Protein AF-A0A519SQ27-F1 (afdb_monomer_lite)

Secondary structure (DSSP, 8-state):
---------TTSTTS-TTEEEESS-TTHHHHHHTTSS--SEEEE-TTSS---EEEETTEEEE-TT-BHHHHHH-HHHHHH-HHHHHHHHTSS-HHHHHH-BHHHHHTPPP--HHHH-TTS--TTTSTTS--GGGTS--TTS-SSS--S--

Sequence (150 aa):
MRLLHAGSNHVGRGLREDAAFISGGTSLIDLMKSNIEQHSLLVDLNKLSLLGIEDAATGLRIGALERMSDVGEHPQVVQNYPVVSQSLLASASPQLRNMASMGGNLLQRTRCGYFRDTAFPCNKRVPGSGCPAQAGDNRTLAILGGSTSC

Radius of gyration: 18.81 Å; chains: 1; bounding box: 43×58×44 Å

pLDDT: mean 91.39, std 17.35, range [28.86, 98.81]

Foldseek 3Di:
DDDDDDDDDPPPPDDDPQEDEDFLCLAVVLCVVLVLRGHPYYDYPLPPPQADFDDDPVGTDGGQNAFLVCLLPPPCCCVPVVVSNVVSVPDDDPVSRRRDGNNNVVVHDDPPPQSSHPVHFACVRPNPSADCCVVDPVVPHDPPPDDRRD

Structure (mmCIF, N/CA/C/O backbone):
data_AF-A0A519SQ27-F1
#
_entry.id   AF-A0A519SQ27-F1
#
loop_
_atom_site.group_PDB
_atom_site.id
_atom_site.type_symbol
_atom_site.label_atom_id
_atom_site.label_alt_id
_atom_site.label_comp_id
_atom_site.label_asym_id
_atom_site.label_entity_id
_atom_site.label_seq_id
_atom_site.pdbx_PDB_ins_code
_atom_site.Cartn_x
_atom_site.Cartn_y
_atom_site.Cartn_z
_atom_site.occupancy
_atom_site.B_iso_or_equiv
_atom_site.auth_seq_id
_atom_site.auth_comp_id
_atom_site.auth_asym_id
_atom_site.auth_atom_id
_atom_site.pdbx_PDB_model_num
ATOM 1 N N . MET A 1 1 ? 0.830 -43.867 -8.281 1.00 41.38 1 MET A N 1
ATOM 2 C CA . MET A 1 1 ? 1.580 -43.805 -7.006 1.00 41.38 1 MET A CA 1
ATOM 3 C C . MET A 1 1 ? 2.644 -42.716 -7.102 1.00 41.38 1 MET A C 1
ATOM 5 O O . MET A 1 1 ? 3.646 -42.932 -7.764 1.00 41.38 1 MET A O 1
ATOM 9 N N . ARG A 1 2 ? 2.354 -41.536 -6.534 1.00 28.86 2 ARG A N 1
ATOM 10 C CA . ARG A 1 2 ? 3.240 -40.411 -6.133 1.00 28.86 2 ARG A CA 1
ATOM 11 C C . ARG A 1 2 ? 2.313 -39.208 -5.906 1.00 28.86 2 ARG A C 1
ATOM 13 O O . ARG A 1 2 ? 1.831 -38.612 -6.855 1.00 28.86 2 ARG A O 1
ATOM 20 N N . LEU A 1 3 ? 1.695 -39.183 -4.729 1.00 32.31 3 LEU A N 1
ATOM 21 C CA . LEU A 1 3 ? 2.077 -38.363 -3.570 1.00 32.31 3 LEU A CA 1
ATOM 22 C C . LEU A 1 3 ? 1.537 -36.935 -3.693 1.00 32.31 3 LEU A C 1
ATOM 24 O O . LEU A 1 3 ? 2.183 -36.027 -4.199 1.00 32.31 3 LEU A O 1
ATOM 28 N N . LEU A 1 4 ? 0.321 -36.799 -3.166 1.00 35.66 4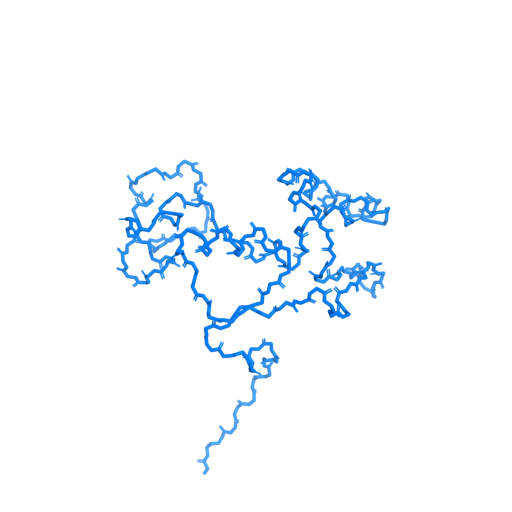 LEU A N 1
ATOM 29 C CA . LEU A 1 4 ? -0.227 -35.575 -2.607 1.00 35.66 4 LEU A CA 1
ATOM 30 C C . LEU A 1 4 ? 0.802 -34.980 -1.630 1.00 35.66 4 LEU A C 1
ATOM 32 O O . LEU A 1 4 ? 1.235 -35.663 -0.702 1.00 35.66 4 LEU A O 1
ATOM 36 N N . HIS A 1 5 ? 1.183 -33.722 -1.825 1.00 33.53 5 HIS A N 1
ATOM 37 C CA . HIS A 1 5 ? 1.672 -32.866 -0.748 1.00 33.53 5 HIS A CA 1
ATOM 38 C C . HIS A 1 5 ? 0.718 -31.684 -0.644 1.00 33.53 5 HIS A C 1
ATOM 40 O O . HIS A 1 5 ? 0.694 -30.789 -1.487 1.00 33.53 5 HIS A O 1
ATOM 46 N N . ALA A 1 6 ? -0.117 -31.752 0.387 1.00 39.94 6 ALA A N 1
ATOM 47 C CA . ALA A 1 6 ? -0.896 -30.642 0.884 1.00 39.94 6 ALA A CA 1
ATOM 48 C C . ALA A 1 6 ? 0.055 -29.648 1.565 1.00 39.94 6 ALA A C 1
ATOM 50 O O . ALA A 1 6 ? 0.718 -29.982 2.543 1.00 39.94 6 ALA A O 1
ATOM 51 N N . GLY A 1 7 ? 0.103 -28.429 1.037 1.00 31.69 7 GLY A N 1
ATOM 52 C CA . GLY A 1 7 ? 0.558 -27.239 1.744 1.00 31.69 7 GLY A CA 1
ATOM 53 C C . GLY A 1 7 ? -0.559 -26.211 1.633 1.00 31.69 7 GLY A C 1
ATOM 54 O O . GLY A 1 7 ? -0.750 -25.611 0.577 1.00 31.69 7 GLY A O 1
ATOM 55 N N . SER A 1 8 ? -1.372 -26.091 2.679 1.00 43.34 8 SER A N 1
ATOM 56 C CA . SER A 1 8 ? -2.549 -25.224 2.721 1.00 43.34 8 SER A CA 1
ATOM 57 C C . SER A 1 8 ? -2.157 -23.744 2.691 1.00 43.34 8 SER A C 1
ATOM 59 O O . SER A 1 8 ? -1.836 -23.168 3.723 1.00 43.34 8 SER A O 1
ATOM 61 N N . ASN A 1 9 ? -2.234 -23.117 1.514 1.00 35.59 9 ASN A N 1
ATOM 62 C CA . ASN A 1 9 ? -2.239 -21.661 1.343 1.00 35.59 9 ASN A CA 1
ATOM 63 C C . ASN A 1 9 ? -3.584 -21.242 0.727 1.00 35.59 9 ASN A C 1
ATOM 65 O O . ASN A 1 9 ? -3.791 -21.336 -0.482 1.00 35.59 9 ASN A O 1
ATOM 69 N N . HIS A 1 10 ? -4.520 -20.804 1.571 1.00 39.88 10 HIS A N 1
ATOM 70 C CA . HIS A 1 10 ? -5.914 -20.535 1.191 1.00 39.88 10 HIS A CA 1
ATOM 71 C C . HIS A 1 10 ? -6.178 -19.134 0.598 1.00 39.88 10 HIS A C 1
ATOM 73 O O . HIS A 1 10 ? -7.322 -18.830 0.286 1.00 39.88 10 HIS A O 1
ATOM 79 N N . VAL A 1 11 ? -5.162 -18.280 0.403 1.00 46.94 11 VAL A N 1
ATOM 80 C CA . VAL A 1 11 ? -5.373 -16.851 0.057 1.00 46.94 11 VAL A CA 1
ATOM 81 C C . VAL A 1 11 ? -5.223 -16.529 -1.448 1.00 46.94 11 VAL A C 1
ATOM 83 O O . VAL A 1 11 ? -5.492 -15.408 -1.858 1.00 46.94 11 VAL A O 1
ATOM 86 N N . GLY A 1 12 ? -4.856 -17.488 -2.310 1.00 43.34 12 GLY A N 1
ATOM 87 C CA . GLY A 1 12 ? -4.551 -17.201 -3.732 1.00 43.34 12 GLY A CA 1
ATOM 88 C C . GLY A 1 12 ? -5.270 -18.039 -4.796 1.00 43.34 12 GLY A C 1
ATOM 89 O O . GLY A 1 12 ? -5.138 -17.756 -5.982 1.00 43.34 12 GLY A O 1
ATOM 90 N N . ARG A 1 13 ? -6.029 -19.077 -4.426 1.00 41.28 13 ARG A N 1
ATOM 91 C CA . ARG A 1 13 ? -6.735 -19.929 -5.401 1.00 41.28 13 ARG A CA 1
ATOM 92 C C . ARG A 1 13 ? -8.109 -19.339 -5.721 1.00 41.28 13 ARG A C 1
ATOM 94 O O . ARG A 1 13 ? -9.083 -19.677 -5.060 1.00 41.28 13 ARG A O 1
ATOM 101 N N . GLY A 1 14 ? -8.191 -18.472 -6.726 1.00 53.00 14 GLY A N 1
ATOM 102 C CA . GLY A 1 14 ? -9.489 -18.041 -7.266 1.00 53.00 14 GLY A CA 1
ATOM 103 C C . GLY A 1 14 ? -9.494 -16.713 -8.014 1.00 53.00 14 GLY A C 1
ATOM 104 O O . GLY A 1 14 ? -10.447 -16.437 -8.736 1.00 53.00 14 GLY A O 1
ATOM 105 N N . LEU A 1 15 ? -8.445 -15.901 -7.882 1.00 62.06 15 LEU A N 1
ATOM 106 C CA . LEU A 1 15 ? -8.300 -14.709 -8.708 1.00 62.06 15 LEU A CA 1
ATOM 107 C C . LEU A 1 15 ? -7.746 -15.101 -10.075 1.00 62.06 15 LEU A C 1
ATOM 109 O O . LEU A 1 15 ? -6.756 -15.824 -10.176 1.00 62.06 15 LEU A O 1
ATOM 113 N N . ARG A 1 16 ? -8.408 -14.612 -11.121 1.00 76.88 16 ARG A N 1
ATOM 114 C CA . ARG A 1 16 ? -7.873 -14.590 -12.484 1.00 76.88 16 ARG A CA 1
ATOM 115 C C . ARG A 1 16 ? -6.519 -13.860 -12.467 1.00 76.88 16 ARG A C 1
ATOM 117 O O . ARG A 1 16 ? -6.362 -12.916 -11.698 1.00 76.88 16 ARG A O 1
ATOM 124 N N . GLU A 1 17 ? -5.563 -14.287 -13.292 1.00 77.19 17 GLU A N 1
ATOM 125 C CA . GLU A 1 17 ? -4.165 -13.806 -13.240 1.00 77.19 17 GLU A CA 1
ATOM 126 C C . GLU A 1 17 ? -3.999 -12.280 -13.406 1.00 77.19 17 GLU A C 1
ATOM 128 O O . GLU A 1 17 ? -3.005 -11.723 -12.956 1.00 77.19 17 GLU A O 1
ATOM 133 N N . ASP A 1 18 ? -4.974 -11.597 -14.004 1.00 88.56 18 ASP A N 1
ATOM 134 C CA . ASP A 1 18 ? -4.986 -10.154 -14.289 1.00 88.56 18 ASP A CA 1
ATOM 135 C C . ASP A 1 18 ? -6.012 -9.368 -13.440 1.00 88.56 18 ASP A C 1
ATOM 137 O O . ASP A 1 18 ? -6.444 -8.270 -13.820 1.00 88.56 18 ASP A O 1
ATOM 141 N N . ALA A 1 19 ? -6.486 -9.968 -12.344 1.00 95.00 19 ALA A N 1
ATOM 142 C CA . ALA A 1 19 ? -7.394 -9.337 -11.399 1.00 95.00 19 ALA A CA 1
ATOM 143 C C . ALA A 1 19 ? -6.635 -8.808 -10.178 1.00 95.00 19 ALA A C 1
ATOM 145 O O . ALA A 1 19 ? -5.763 -9.481 -9.627 1.00 95.00 19 ALA A O 1
ATOM 146 N N . ALA A 1 20 ? -7.045 -7.639 -9.690 1.00 95.50 20 ALA A N 1
ATOM 147 C CA . ALA A 1 20 ? -6.536 -7.067 -8.450 1.00 95.50 20 ALA A CA 1
ATOM 148 C C . ALA A 1 20 ? -7.672 -6.719 -7.489 1.00 95.50 20 ALA A C 1
ATOM 150 O O . ALA A 1 20 ? -8.763 -6.312 -7.892 1.00 95.50 20 ALA A O 1
ATOM 151 N N . PHE A 1 21 ? -7.399 -6.838 -6.193 1.00 96.50 21 PHE A N 1
ATOM 152 C CA . PHE A 1 21 ? -8.285 -6.304 -5.170 1.00 96.50 21 PHE A CA 1
ATOM 153 C C . PHE A 1 21 ? -8.100 -4.796 -5.027 1.00 96.50 21 PHE A C 1
ATOM 155 O O . PHE A 1 21 ? -6.975 -4.293 -5.053 1.00 96.50 21 PHE A O 1
ATOM 162 N N . ILE A 1 22 ? -9.199 -4.081 -4.799 1.00 97.62 22 I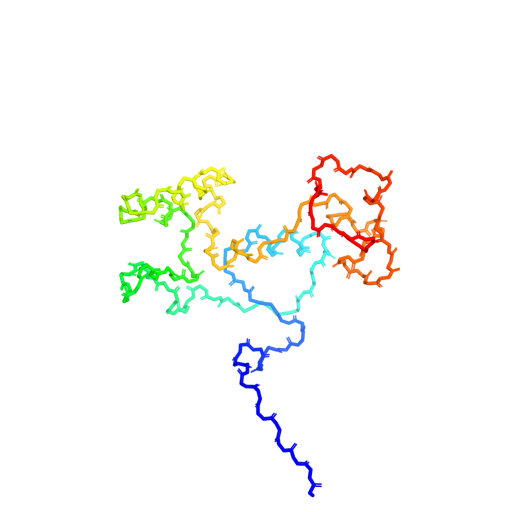LE A N 1
ATOM 163 C CA . ILE A 1 22 ? -9.175 -2.653 -4.494 1.00 97.62 22 ILE A CA 1
ATOM 164 C C . ILE A 1 22 ? -9.913 -2.362 -3.186 1.00 97.62 22 ILE A C 1
ATOM 166 O O . ILE A 1 22 ? -10.998 -2.875 -2.928 1.00 97.62 22 ILE A O 1
ATOM 170 N N . SER A 1 23 ? -9.292 -1.529 -2.350 1.00 97.44 23 SER A N 1
ATOM 171 C CA . SER A 1 23 ? -9.898 -0.947 -1.150 1.00 97.44 23 SER A CA 1
ATOM 172 C C . SER A 1 23 ? -10.019 0.574 -1.312 1.00 97.44 23 SER A C 1
ATOM 174 O O . SER A 1 23 ? -10.875 1.050 -2.047 1.00 97.44 23 SER A O 1
ATOM 176 N N . GLY A 1 24 ? -9.133 1.357 -0.690 1.00 97.31 24 GLY A N 1
ATOM 177 C CA . GLY A 1 24 ? -9.074 2.815 -0.822 1.00 97.31 24 GLY A CA 1
ATOM 178 C C . GLY A 1 24 ? -8.509 3.320 -2.150 1.00 97.31 24 GLY A C 1
ATOM 179 O O . GLY A 1 24 ? -8.606 4.504 -2.447 1.00 97.31 24 GLY A O 1
ATOM 180 N N . GLY A 1 25 ? -7.851 2.453 -2.926 1.00 97.94 25 GLY A N 1
ATOM 181 C CA . GLY A 1 25 ? -7.283 2.791 -4.237 1.00 97.94 25 GLY A CA 1
ATOM 182 C C . GLY A 1 25 ? -6.071 3.736 -4.221 1.00 97.94 25 GLY A C 1
ATOM 183 O O . GLY A 1 25 ? -5.481 3.961 -5.273 1.00 97.94 25 GLY A O 1
ATOM 184 N N . THR A 1 26 ? -5.647 4.242 -3.058 1.00 98.25 26 THR A N 1
ATOM 185 C CA . THR A 1 26 ? -4.631 5.307 -2.927 1.00 98.25 26 THR A CA 1
ATOM 186 C C . THR A 1 26 ? -3.241 4.944 -3.460 1.00 98.25 26 THR A C 1
ATOM 188 O O . THR A 1 26 ? -2.494 5.838 -3.842 1.00 98.25 26 THR A O 1
ATOM 191 N N . SER A 1 27 ? -2.891 3.653 -3.520 1.00 97.75 27 SER A N 1
ATOM 192 C CA . SER A 1 27 ? -1.680 3.171 -4.204 1.00 97.75 27 SER A CA 1
ATOM 193 C C . SER A 1 27 ? -1.991 2.531 -5.558 1.00 97.75 27 SER A C 1
ATOM 195 O O . SER A 1 27 ? -1.283 2.790 -6.523 1.00 97.75 27 SER A O 1
ATOM 197 N N . LEU A 1 28 ? -3.027 1.691 -5.651 1.00 97.94 28 LEU A N 1
ATOM 198 C CA . LEU A 1 28 ? -3.309 0.922 -6.869 1.00 97.94 28 LEU A CA 1
ATOM 199 C C . LEU A 1 28 ? -3.695 1.824 -8.049 1.00 97.94 28 LEU A C 1
ATOM 201 O O . LEU A 1 28 ? -3.122 1.690 -9.124 1.00 97.94 28 LEU A O 1
ATOM 205 N N . ILE A 1 29 ? -4.609 2.781 -7.845 1.00 97.94 29 ILE A N 1
ATOM 206 C CA . ILE A 1 29 ? -5.066 3.679 -8.920 1.00 97.94 29 ILE A CA 1
ATOM 207 C C . ILE A 1 29 ? -3.914 4.558 -9.417 1.00 97.94 29 ILE A C 1
ATOM 209 O O . ILE A 1 29 ? -3.807 4.810 -10.612 1.00 97.94 29 ILE A O 1
ATOM 213 N N . ASP A 1 30 ? -3.048 5.012 -8.510 1.00 97.62 30 ASP A N 1
ATOM 214 C CA . ASP A 1 30 ? -1.839 5.773 -8.838 1.00 97.62 30 ASP A CA 1
ATOM 215 C C . ASP A 1 30 ? -0.919 4.956 -9.768 1.00 97.62 30 ASP A C 1
ATOM 217 O O . ASP A 1 30 ? -0.577 5.394 -10.863 1.00 97.62 30 ASP A O 1
ATOM 221 N N . LEU A 1 31 ? -0.623 3.704 -9.405 1.00 98.12 31 LEU A N 1
ATOM 222 C CA . LEU A 1 31 ? 0.209 2.812 -10.222 1.00 98.12 31 LEU A CA 1
ATOM 223 C C . LEU A 1 31 ? -0.434 2.434 -11.563 1.00 98.12 31 LEU A C 1
ATOM 225 O O . LEU A 1 31 ? 0.284 2.317 -12.557 1.00 98.12 31 LEU A O 1
ATOM 229 N N . MET A 1 32 ? -1.759 2.277 -11.609 1.00 97.56 32 MET A N 1
ATOM 230 C CA . MET A 1 32 ? -2.486 2.026 -12.855 1.00 97.56 32 MET A CA 1
ATOM 231 C C . MET A 1 32 ? -2.440 3.232 -13.793 1.00 97.56 32 MET A C 1
ATOM 233 O O . MET A 1 32 ? -2.169 3.078 -14.979 1.00 97.56 32 MET A O 1
ATOM 237 N N . LYS A 1 33 ? -2.623 4.451 -13.270 1.00 96.81 33 LYS A N 1
ATOM 238 C CA . LYS A 1 33 ? -2.504 5.688 -14.062 1.00 96.81 33 LYS A CA 1
ATOM 239 C C . LYS A 1 33 ? -1.095 5.893 -14.616 1.00 96.81 33 LYS A C 1
ATOM 241 O O . LYS A 1 33 ? -0.946 6.435 -15.705 1.00 96.81 33 LYS A O 1
ATOM 246 N N . SER A 1 34 ? -0.072 5.443 -13.891 1.00 95.44 34 SER A N 1
ATOM 247 C CA . SER A 1 34 ? 1.319 5.446 -14.357 1.00 95.44 34 SER A CA 1
ATOM 248 C C . SER A 1 34 ? 1.678 4.259 -15.264 1.00 95.44 34 SER A C 1
ATOM 250 O O . SER A 1 34 ? 2.848 4.108 -15.607 1.00 95.44 34 SER A O 1
ATOM 252 N N . ASN A 1 35 ? 0.720 3.405 -15.648 1.00 94.81 35 ASN A N 1
ATOM 253 C CA . ASN A 1 35 ? 0.935 2.184 -16.440 1.00 94.81 35 ASN A CA 1
ATOM 254 C C . ASN A 1 35 ? 1.938 1.183 -15.826 1.00 94.81 35 ASN A C 1
ATOM 256 O O . ASN A 1 35 ? 2.496 0.347 -16.537 1.00 94.81 35 ASN A O 1
ATOM 260 N N . ILE A 1 36 ? 2.169 1.256 -14.511 1.00 96.69 36 ILE A N 1
ATOM 261 C CA . ILE A 1 36 ? 3.054 0.337 -13.777 1.00 96.69 36 ILE A CA 1
ATOM 262 C C . ILE A 1 36 ? 2.318 -0.963 -13.441 1.00 96.69 36 ILE A C 1
ATOM 264 O O . ILE A 1 36 ? 2.906 -2.037 -13.506 1.00 96.69 36 ILE A O 1
ATOM 268 N N . GLU A 1 37 ? 1.044 -0.855 -13.071 1.00 95.25 37 GLU A N 1
ATOM 269 C CA . GLU A 1 37 ? 0.142 -1.978 -12.805 1.00 95.25 37 GLU A CA 1
ATOM 270 C C . GLU A 1 37 ? -0.963 -1.953 -13.868 1.00 95.25 37 GLU A C 1
ATOM 272 O O . GLU A 1 37 ? -1.521 -0.894 -14.150 1.00 95.25 37 GLU A O 1
ATOM 277 N N . GLN A 1 38 ? -1.293 -3.095 -14.464 1.00 94.69 38 GLN A N 1
ATOM 278 C CA . GLN A 1 38 ? -2.348 -3.194 -15.474 1.00 94.69 38 GLN A CA 1
ATOM 279 C C . GLN A 1 38 ? -3.216 -4.403 -15.146 1.00 94.69 38 GLN A C 1
ATOM 281 O O . GLN A 1 38 ? -2.747 -5.535 -15.190 1.00 94.69 38 GLN A O 1
ATOM 286 N N . HIS A 1 39 ? -4.475 -4.139 -14.803 1.00 95.75 39 HIS A N 1
ATOM 287 C CA . HIS A 1 39 ? -5.441 -5.147 -14.370 1.00 95.75 39 HIS A CA 1
ATOM 288 C C . HIS A 1 39 ? -6.732 -4.951 -15.150 1.00 95.75 39 HIS A C 1
ATOM 290 O O . HIS A 1 39 ? -7.227 -3.825 -15.232 1.00 95.75 39 HIS A O 1
ATOM 296 N N . SER A 1 40 ? -7.290 -6.023 -15.716 1.00 94.81 40 SER A N 1
ATOM 297 C CA . SER A 1 40 ? -8.536 -5.926 -16.491 1.00 94.81 40 SER A CA 1
ATOM 298 C C . SER A 1 40 ? -9.793 -6.111 -15.629 1.00 94.81 40 SER A C 1
ATOM 300 O O . SER A 1 40 ? -10.908 -5.868 -16.087 1.00 94.81 40 SER A O 1
ATOM 302 N N . LEU A 1 41 ? -9.625 -6.515 -14.364 1.00 95.88 41 LEU A N 1
ATOM 303 C CA . LEU A 1 41 ? -10.691 -6.597 -13.367 1.00 95.88 41 LEU A CA 1
ATOM 304 C C . LEU A 1 41 ? -10.198 -6.074 -12.022 1.00 95.88 41 LEU A C 1
ATOM 306 O O . LEU A 1 41 ? -9.179 -6.524 -11.500 1.00 95.88 41 LEU A O 1
ATOM 310 N N . LEU A 1 42 ? -10.978 -5.172 -11.434 1.00 97.06 42 LEU A N 1
ATOM 311 C CA . LEU A 1 42 ? -10.813 -4.756 -10.050 1.00 97.06 42 LEU A CA 1
ATOM 312 C C . LEU A 1 42 ? -11.955 -5.324 -9.213 1.00 97.06 42 LEU A C 1
ATOM 314 O O . LEU A 1 42 ? -13.126 -5.116 -9.526 1.00 97.06 42 LEU A O 1
ATOM 318 N N . VAL A 1 43 ? -11.603 -6.034 -8.145 1.00 96.56 43 VAL A N 1
ATOM 319 C CA . VAL A 1 43 ? -12.556 -6.590 -7.184 1.00 96.56 43 VAL A CA 1
ATOM 320 C C . VAL A 1 43 ? -12.579 -5.691 -5.955 1.00 96.56 43 VAL A C 1
ATOM 322 O O . VAL A 1 43 ? -11.622 -5.648 -5.181 1.00 96.56 43 VAL A O 1
ATOM 325 N N . ASP A 1 44 ? -13.670 -4.947 -5.800 1.00 97.25 44 ASP A N 1
ATOM 326 C CA . ASP A 1 44 ? -13.872 -4.041 -4.673 1.00 97.25 44 ASP A CA 1
ATOM 327 C C . ASP A 1 44 ? -14.154 -4.818 -3.379 1.00 97.25 44 ASP A C 1
ATOM 329 O O . ASP A 1 44 ? -15.131 -5.562 -3.275 1.00 97.25 44 ASP A O 1
ATOM 333 N N . LEU A 1 45 ? -13.288 -4.630 -2.383 1.00 97.25 45 LEU A N 1
ATOM 334 C CA . LEU A 1 45 ? -13.397 -5.265 -1.074 1.00 97.25 45 LEU A CA 1
ATOM 335 C C . LEU A 1 45 ? -14.287 -4.490 -0.095 1.00 97.25 45 LEU A C 1
ATOM 337 O O . LEU A 1 45 ? -14.688 -5.063 0.912 1.00 97.25 45 LEU A O 1
ATOM 341 N N . ASN A 1 46 ? -14.611 -3.216 -0.345 1.00 96.69 46 ASN A N 1
ATOM 342 C CA . ASN A 1 46 ? -15.164 -2.293 0.660 1.00 96.69 46 ASN A CA 1
ATOM 343 C C . ASN A 1 46 ? -16.515 -2.731 1.268 1.00 96.69 46 ASN A C 1
ATOM 345 O O . ASN A 1 46 ? -16.903 -2.207 2.308 1.00 96.69 46 ASN A O 1
ATOM 349 N N . LYS A 1 47 ? -17.232 -3.676 0.645 1.00 95.06 47 LYS A N 1
ATOM 350 C CA . LYS A 1 47 ? -18.508 -4.222 1.149 1.00 95.06 47 LYS A CA 1
ATOM 351 C C . LYS A 1 47 ? -18.369 -5.536 1.928 1.00 95.06 47 LYS A C 1
ATOM 353 O O . LYS A 1 47 ? -19.378 -6.107 2.333 1.00 95.06 47 LYS A O 1
ATOM 358 N N . LEU A 1 48 ? -17.150 -6.039 2.113 1.00 96.81 48 LEU A N 1
ATOM 359 C CA . LEU A 1 48 ? -16.899 -7.245 2.898 1.00 96.81 48 LEU A CA 1
ATOM 360 C C . LEU A 1 48 ? -16.844 -6.928 4.394 1.00 96.81 48 LEU A C 1
ATOM 362 O O . LEU A 1 48 ? -16.416 -5.851 4.807 1.00 96.81 48 LEU A O 1
ATOM 366 N N . SER A 1 49 ? -17.206 -7.906 5.221 1.00 96.38 49 SER A N 1
ATOM 367 C CA . SER A 1 49 ? -17.143 -7.833 6.685 1.00 96.38 49 SER A CA 1
ATOM 368 C C . SER A 1 49 ? -15.704 -7.999 7.206 1.00 96.38 49 SER A C 1
ATOM 370 O O . SER A 1 49 ? -15.392 -8.948 7.924 1.00 96.38 49 SER A O 1
ATOM 372 N N . LEU A 1 50 ? -14.809 -7.097 6.793 1.00 97.31 50 LEU A N 1
ATOM 373 C CA . LEU A 1 50 ? -13.386 -7.056 7.171 1.00 97.31 50 LEU A CA 1
ATOM 374 C C . LEU A 1 50 ? -13.029 -5.771 7.941 1.00 97.31 50 LEU A C 1
ATOM 376 O O . LEU A 1 50 ? -11.885 -5.316 7.900 1.00 97.31 50 LEU A O 1
ATOM 380 N N . LEU A 1 51 ? -14.028 -5.195 8.606 1.00 97.44 51 LEU A N 1
ATOM 381 C CA . LEU A 1 51 ? -13.919 -4.097 9.566 1.00 97.44 51 LEU A CA 1
ATOM 382 C C . LEU A 1 51 ? -13.883 -4.662 10.999 1.00 97.44 51 LEU A C 1
ATOM 384 O O . LEU A 1 51 ? -14.081 -5.864 11.204 1.00 97.44 51 LEU A O 1
ATOM 388 N N . GLY A 1 52 ? -13.629 -3.794 11.966 1.00 97.44 52 GLY A N 1
ATOM 389 C CA . GLY A 1 52 ? -13.555 -4.071 13.393 1.00 97.44 52 GLY A CA 1
ATOM 390 C C . GLY A 1 52 ? -12.196 -3.697 13.980 1.00 97.44 52 GLY A C 1
ATOM 391 O O . GLY A 1 52 ? -11.148 -4.043 13.429 1.00 97.44 52 GLY A O 1
ATOM 392 N N . ILE A 1 53 ? -12.228 -3.035 15.134 1.00 98.12 53 ILE A N 1
ATOM 393 C CA . ILE A 1 53 ? -11.082 -2.839 16.021 1.00 98.12 53 ILE A CA 1
ATOM 394 C C . ILE A 1 53 ? -11.480 -3.477 17.349 1.00 98.12 53 ILE A C 1
ATOM 396 O O . ILE A 1 53 ? -12.339 -2.960 18.056 1.00 98.12 53 ILE A O 1
ATOM 400 N N . GLU A 1 54 ? -10.928 -4.651 17.634 1.00 96.62 54 GLU A N 1
ATOM 401 C CA . GLU A 1 54 ? -11.420 -5.530 18.697 1.00 96.62 54 GLU A CA 1
ATOM 402 C C . GLU A 1 54 ? -10.260 -6.103 19.503 1.00 96.62 54 GLU A C 1
ATOM 404 O O . GLU A 1 54 ? -9.219 -6.465 18.944 1.00 96.62 54 GLU A O 1
ATOM 409 N N . ASP A 1 55 ? -10.458 -6.250 20.811 1.00 96.75 55 ASP A N 1
ATOM 410 C CA . ASP A 1 55 ? -9.532 -7.008 21.641 1.00 96.75 55 ASP A CA 1
ATOM 411 C C . ASP A 1 55 ? -9.518 -8.477 21.196 1.00 96.75 55 ASP A C 1
ATOM 413 O O . ASP A 1 55 ? -10.546 -9.115 20.961 1.00 96.75 55 ASP A O 1
ATOM 417 N N . ALA A 1 56 ? -8.318 -9.023 21.083 1.00 94.69 56 ALA A N 1
ATOM 418 C CA . ALA A 1 56 ? -8.046 -10.417 20.796 1.00 94.69 56 ALA A CA 1
ATOM 419 C C . ALA A 1 56 ? -7.302 -11.045 21.978 1.00 94.69 56 ALA A C 1
ATOM 421 O O . ALA A 1 56 ? -6.736 -10.354 22.823 1.00 94.69 56 ALA A O 1
ATOM 422 N N . ALA A 1 57 ? -7.238 -12.378 22.012 1.00 93.81 57 ALA A N 1
ATOM 423 C CA . ALA A 1 57 ? -6.639 -13.120 23.125 1.00 93.81 57 ALA A CA 1
ATOM 424 C C . ALA A 1 57 ? -5.205 -12.677 23.490 1.00 93.81 57 ALA A C 1
ATOM 426 O O . ALA A 1 57 ? -4.798 -12.814 24.640 1.00 93.81 57 ALA A O 1
ATOM 427 N N . THR A 1 58 ? -4.438 -12.158 22.526 1.00 93.25 58 THR A N 1
ATOM 428 C CA . THR A 1 58 ? -3.039 -11.745 22.721 1.00 93.25 58 THR A CA 1
ATOM 429 C C . THR A 1 58 ? -2.748 -10.320 22.239 1.00 93.25 58 THR A C 1
ATOM 431 O O . THR A 1 58 ? -1.593 -10.001 21.959 1.00 93.25 58 THR A O 1
ATOM 434 N N . GLY A 1 59 ? -3.760 -9.464 22.082 1.00 95.94 59 GLY A N 1
ATOM 435 C CA . GLY A 1 59 ? -3.552 -8.091 21.618 1.00 95.94 59 GLY A CA 1
ATOM 436 C C . GLY A 1 59 ? -4.777 -7.499 20.943 1.00 95.94 59 GLY A C 1
ATOM 437 O O . GLY A 1 59 ? -5.893 -7.745 21.374 1.00 95.94 59 GLY A O 1
ATOM 438 N N . LEU A 1 60 ? -4.564 -6.741 19.870 1.00 97.12 60 LEU A N 1
ATOM 439 C CA . LEU A 1 60 ? -5.624 -6.057 19.138 1.00 97.12 60 LEU A CA 1
ATOM 440 C C . LEU A 1 60 ? -5.752 -6.619 17.721 1.00 97.12 60 LEU A C 1
ATOM 442 O O . LEU A 1 60 ? -4.763 -6.753 16.997 1.00 97.12 60 LEU A O 1
ATOM 446 N N . ARG A 1 61 ? -6.982 -6.917 17.311 1.00 97.69 61 ARG A N 1
ATOM 447 C CA . ARG A 1 61 ? -7.336 -7.234 15.929 1.00 97.69 61 ARG A CA 1
ATOM 448 C C . ARG A 1 61 ? -7.828 -5.962 15.248 1.00 97.69 61 ARG A C 1
ATOM 450 O O . ARG A 1 61 ? -8.798 -5.361 15.690 1.00 97.69 61 ARG A O 1
ATOM 457 N N . ILE A 1 62 ? -7.184 -5.596 14.142 1.00 98.44 62 ILE A N 1
ATOM 458 C CA . ILE A 1 62 ? -7.604 -4.488 13.277 1.00 98.44 62 ILE A CA 1
ATOM 459 C C . ILE A 1 62 ? -8.035 -5.071 11.931 1.00 98.44 62 ILE A C 1
ATOM 461 O O . ILE A 1 62 ? -7.273 -5.793 11.282 1.00 98.44 62 ILE A O 1
ATOM 465 N N . GLY A 1 63 ? -9.262 -4.772 11.517 1.00 98.25 63 GLY A N 1
ATOM 466 C CA . GLY A 1 63 ? -9.814 -5.186 10.236 1.00 98.25 63 GLY A CA 1
ATOM 467 C C . GLY A 1 63 ? -8.998 -4.652 9.057 1.00 98.25 63 GLY A C 1
ATOM 468 O O . GLY A 1 63 ? -8.551 -3.507 9.045 1.00 98.25 63 GLY A O 1
ATOM 469 N N . ALA A 1 64 ? -8.817 -5.468 8.016 1.00 98.44 64 ALA A N 1
ATOM 470 C CA . ALA A 1 64 ? -8.033 -5.079 6.842 1.00 98.44 64 ALA A CA 1
ATOM 471 C C . ALA A 1 64 ? -8.638 -3.886 6.076 1.00 98.44 64 ALA A C 1
ATOM 473 O O . ALA A 1 64 ? -7.914 -3.205 5.346 1.00 98.44 64 ALA A O 1
ATOM 474 N N . LEU A 1 65 ? -9.943 -3.637 6.229 1.00 98.56 65 LEU A N 1
ATOM 475 C CA . LEU A 1 65 ? -10.646 -2.514 5.605 1.00 98.56 65 LEU A CA 1
ATOM 476 C C . LEU A 1 65 ? -10.789 -1.287 6.506 1.00 98.56 65 LEU A C 1
ATOM 478 O O . LEU A 1 65 ? -11.293 -0.273 6.023 1.00 98.56 65 LEU A O 1
ATOM 482 N N . GLU A 1 66 ? -10.318 -1.349 7.754 1.00 98.62 66 GLU A N 1
ATOM 483 C CA . GLU A 1 66 ? -10.297 -0.180 8.635 1.00 98.62 66 GLU A CA 1
ATOM 484 C C . GLU A 1 66 ? -9.502 0.959 8.001 1.00 98.62 66 GLU A C 1
ATOM 486 O O . GLU A 1 66 ? -8.461 0.720 7.375 1.00 98.62 66 GLU A O 1
ATOM 491 N N . ARG A 1 67 ? -9.990 2.197 8.124 1.00 98.50 67 ARG A N 1
ATOM 492 C CA . ARG A 1 67 ? -9.308 3.362 7.548 1.00 98.50 67 ARG A CA 1
ATOM 493 C C . ARG A 1 67 ? -8.144 3.778 8.431 1.00 98.50 67 ARG A C 1
ATOM 495 O O . ARG A 1 67 ? -8.210 3.700 9.654 1.00 98.50 67 ARG A O 1
ATOM 502 N N . MET A 1 68 ? -7.072 4.267 7.811 1.00 98.81 68 MET A N 1
ATOM 503 C CA . MET A 1 68 ? -5.909 4.759 8.552 1.00 98.81 68 MET A CA 1
ATOM 504 C C . MET A 1 68 ? -6.273 5.909 9.500 1.00 98.81 68 MET A C 1
ATOM 506 O O . MET A 1 68 ? -5.658 6.013 10.558 1.00 98.81 68 MET A O 1
ATOM 510 N N . SER A 1 69 ? -7.233 6.766 9.127 1.00 98.69 69 SER A N 1
ATOM 511 C CA . SER A 1 69 ? -7.768 7.820 10.004 1.00 98.69 69 SER A CA 1
ATOM 512 C C . SER A 1 69 ? -8.407 7.225 11.255 1.00 98.69 69 SER A C 1
ATOM 514 O O . SER A 1 69 ? -8.015 7.562 12.367 1.00 98.69 69 SER A O 1
ATOM 516 N N . ASP A 1 70 ? -9.317 6.276 11.053 1.00 98.56 70 ASP A N 1
ATOM 517 C CA . ASP A 1 70 ? -10.164 5.724 12.106 1.00 98.56 70 ASP A CA 1
ATOM 518 C C . ASP A 1 70 ? -9.312 4.934 13.104 1.00 98.56 70 ASP A C 1
ATOM 520 O O . ASP A 1 70 ? -9.431 5.124 14.310 1.00 98.56 70 ASP A O 1
ATOM 524 N N . VAL A 1 71 ? -8.353 4.139 12.615 1.00 98.75 71 VAL A N 1
ATOM 525 C CA . VAL A 1 71 ? -7.371 3.438 13.462 1.00 98.75 71 VAL A CA 1
ATOM 526 C C . VAL A 1 71 ? -6.420 4.416 14.147 1.00 98.75 71 VAL A C 1
ATOM 528 O O . VAL A 1 71 ? -6.086 4.231 15.316 1.00 98.75 71 VAL A O 1
ATOM 531 N N . GLY A 1 72 ? -5.968 5.450 13.432 1.00 98.56 72 GLY A N 1
ATOM 532 C CA . GLY A 1 72 ? -5.044 6.454 13.954 1.00 98.56 72 GLY A CA 1
ATOM 533 C C . GLY A 1 72 ? -5.615 7.235 15.137 1.00 98.56 72 GLY A C 1
ATOM 534 O O . GLY A 1 72 ? -4.862 7.617 16.031 1.00 98.56 72 GLY A O 1
ATOM 535 N N . GLU A 1 73 ? -6.931 7.429 15.168 1.00 98.56 73 GLU A N 1
ATOM 536 C CA . GLU A 1 73 ? -7.643 8.205 16.190 1.00 98.56 73 GLU A CA 1
ATOM 537 C C . GLU A 1 73 ? -8.409 7.322 17.191 1.00 98.56 73 GLU A C 1
ATOM 539 O O . GLU A 1 73 ? -8.945 7.826 18.180 1.00 98.56 73 GLU A O 1
ATOM 544 N N . HIS A 1 74 ? -8.437 6.001 16.984 1.00 98.69 74 HIS A N 1
ATOM 545 C CA . HIS A 1 74 ? -9.190 5.082 17.831 1.00 98.69 74 HIS A CA 1
ATOM 546 C C . HIS A 1 74 ? -8.687 5.112 19.288 1.00 98.69 74 HIS A C 1
ATOM 548 O O . HIS A 1 74 ? -7.504 4.836 19.520 1.00 98.69 74 HIS A O 1
ATOM 554 N N . PRO A 1 75 ? -9.551 5.339 20.301 1.00 98.12 75 PRO A N 1
ATOM 555 C CA . PRO A 1 75 ? -9.119 5.507 21.690 1.00 98.12 75 PRO A CA 1
ATOM 556 C C . PRO A 1 75 ? -8.265 4.354 22.226 1.00 98.12 75 PRO A C 1
ATOM 558 O O . PRO A 1 75 ? -7.223 4.598 22.831 1.00 98.12 75 PRO A O 1
ATOM 561 N N . GLN A 1 76 ? -8.644 3.100 21.947 1.00 97.31 76 GLN A N 1
ATOM 562 C CA . GLN A 1 76 ? -7.851 1.937 22.375 1.00 97.31 76 GLN A CA 1
ATOM 563 C C . GLN A 1 76 ? -6.471 1.889 21.695 1.00 97.31 76 GLN A C 1
ATOM 565 O O . GLN A 1 76 ? -5.498 1.478 22.324 1.00 97.31 76 GLN A O 1
ATOM 570 N N . VAL A 1 77 ? -6.356 2.328 20.434 1.00 98.44 77 VAL A N 1
ATOM 571 C CA . VAL A 1 77 ? -5.076 2.351 19.705 1.00 98.44 77 VAL A CA 1
ATOM 572 C C . VAL A 1 77 ? -4.200 3.481 20.233 1.00 98.44 77 VAL A C 1
ATOM 574 O O . VAL A 1 77 ? -3.026 3.263 20.504 1.00 98.44 77 VAL A O 1
ATOM 577 N N . VAL A 1 78 ? -4.768 4.668 20.450 1.00 98.62 78 VAL A N 1
ATOM 578 C CA . VAL A 1 78 ? -4.051 5.821 21.013 1.00 98.62 78 VAL A CA 1
ATOM 579 C C . VAL A 1 78 ? -3.503 5.504 22.407 1.00 98.62 78 VAL A C 1
ATOM 581 O O . VAL A 1 78 ? -2.355 5.831 22.698 1.00 98.62 78 VAL A O 1
ATOM 584 N N . GLN A 1 79 ? -4.300 4.856 23.259 1.00 98.06 79 GLN A N 1
ATOM 585 C CA . GLN A 1 79 ? -3.923 4.565 24.645 1.00 98.06 79 GLN A CA 1
ATOM 586 C C . GLN A 1 79 ? -2.941 3.395 24.757 1.00 98.06 79 GLN A C 1
ATOM 588 O O . GLN A 1 79 ? -1.931 3.512 25.448 1.00 98.06 79 GLN A O 1
ATOM 593 N N . ASN A 1 80 ? -3.214 2.281 24.072 1.00 97.88 80 ASN A N 1
ATOM 594 C CA . ASN A 1 80 ? -2.489 1.025 24.294 1.00 97.88 80 ASN A CA 1
ATOM 595 C C . ASN A 1 80 ? -1.438 0.727 23.211 1.00 97.88 80 ASN A C 1
ATOM 597 O O . ASN A 1 80 ? -0.507 -0.038 23.452 1.00 97.88 80 ASN A O 1
ATOM 601 N N . TYR A 1 81 ? -1.556 1.345 22.032 1.00 98.19 81 TYR A N 1
ATOM 602 C CA . TYR A 1 81 ? -0.667 1.150 20.880 1.00 98.19 81 TYR A CA 1
ATOM 603 C C . TYR A 1 81 ? -0.225 2.494 20.259 1.00 98.19 81 TYR A C 1
ATOM 605 O O . TYR A 1 81 ? -0.332 2.681 19.040 1.00 98.19 81 TYR A O 1
ATOM 613 N N . PRO A 1 82 ? 0.299 3.449 21.055 1.00 98.38 82 PRO A N 1
ATOM 614 C CA . PRO A 1 82 ? 0.501 4.834 20.619 1.00 98.38 82 PRO A CA 1
ATOM 615 C C . PRO A 1 82 ? 1.427 4.969 19.405 1.00 98.38 82 PRO A C 1
ATOM 617 O O . PRO A 1 82 ? 1.209 5.840 18.568 1.00 98.38 82 PRO A O 1
ATOM 620 N N . VAL A 1 83 ? 2.423 4.087 19.253 1.00 98.56 83 VAL A N 1
ATOM 621 C CA . VAL A 1 83 ? 3.318 4.095 18.081 1.00 98.56 83 VAL A CA 1
ATOM 622 C C . VAL A 1 83 ? 2.563 3.802 16.781 1.00 98.56 83 VAL A C 1
ATOM 624 O O . VAL A 1 83 ? 2.881 4.385 15.746 1.00 98.56 83 VAL A O 1
ATOM 627 N N . VAL A 1 84 ? 1.535 2.947 16.829 1.00 98.44 84 VAL A N 1
ATOM 628 C CA . VAL A 1 84 ? 0.691 2.650 15.665 1.00 98.44 84 VAL A CA 1
ATOM 629 C C . VAL A 1 84 ? -0.094 3.902 15.294 1.00 98.44 84 VAL A C 1
ATOM 631 O O . VAL A 1 84 ? 0.031 4.369 14.164 1.00 98.44 84 VAL A O 1
ATOM 634 N N . SER A 1 85 ? -0.802 4.504 16.254 1.00 98.75 85 SER A N 1
ATOM 635 C CA . SER A 1 85 ? -1.542 5.758 16.049 1.00 98.75 85 SER A CA 1
ATOM 636 C C . SER A 1 85 ? -0.653 6.859 15.455 1.00 98.75 85 SER A C 1
ATOM 638 O O . SER A 1 85 ? -0.944 7.391 14.383 1.00 98.75 85 SER A O 1
ATOM 640 N N . GLN A 1 86 ? 0.489 7.137 16.087 1.00 98.69 86 GLN A N 1
ATOM 641 C CA . GLN A 1 86 ? 1.417 8.181 15.648 1.00 98.69 86 GLN A CA 1
ATOM 642 C C . GLN A 1 86 ? 1.966 7.915 14.243 1.00 98.69 86 GLN A C 1
ATOM 644 O O . GLN A 1 86 ? 2.029 8.837 13.429 1.00 98.69 86 GLN A O 1
ATOM 649 N N . SER A 1 87 ? 2.317 6.664 13.923 1.00 98.62 87 SER A N 1
ATOM 650 C CA . SER A 1 87 ? 2.812 6.303 12.588 1.00 98.62 87 SER A CA 1
ATOM 651 C C . SER A 1 87 ? 1.764 6.538 11.498 1.00 98.62 87 SER A C 1
ATOM 653 O O . SER A 1 87 ? 2.086 7.052 10.423 1.00 98.62 87 SER A O 1
ATOM 655 N N . LEU A 1 88 ? 0.497 6.225 11.785 1.00 98.62 88 LEU A N 1
ATOM 656 C CA . LEU A 1 88 ? -0.606 6.447 10.860 1.00 98.62 88 LEU A CA 1
ATOM 657 C C . LEU A 1 88 ? -0.849 7.943 10.672 1.00 98.62 88 LEU A C 1
ATOM 659 O O . LEU A 1 88 ? -0.916 8.396 9.533 1.00 98.62 88 LEU A O 1
ATOM 663 N N . LEU A 1 89 ? -0.899 8.726 11.751 1.00 98.25 89 LEU A N 1
ATOM 664 C CA . LEU A 1 89 ? -1.168 10.168 11.698 1.00 98.25 89 LEU A CA 1
ATOM 665 C C . LEU A 1 89 ? -0.028 10.983 11.067 1.00 98.25 89 LEU A C 1
ATOM 667 O O . LEU A 1 89 ? -0.292 11.999 10.421 1.00 98.25 89 LEU A O 1
ATOM 671 N N . ALA A 1 90 ? 1.219 10.518 11.179 1.00 98.44 90 ALA A N 1
ATOM 672 C CA . ALA A 1 90 ? 2.373 11.100 10.492 1.00 98.44 90 ALA A CA 1
ATOM 673 C C . ALA A 1 90 ? 2.441 10.736 8.994 1.00 98.44 90 ALA A C 1
ATOM 675 O O . ALA A 1 90 ? 3.234 11.313 8.248 1.00 98.44 90 ALA A O 1
ATOM 676 N N . SER A 1 91 ? 1.625 9.782 8.536 1.00 97.31 91 SER A N 1
ATOM 677 C CA . SER A 1 91 ? 1.650 9.290 7.159 1.00 97.31 91 SER A CA 1
ATOM 678 C C . SER A 1 91 ? 0.685 10.054 6.255 1.00 97.31 91 SER A C 1
ATOM 680 O O . SER A 1 91 ? -0.508 10.150 6.541 1.00 97.31 91 SER A O 1
ATOM 682 N N . ALA A 1 92 ? 1.177 10.497 5.095 1.00 97.50 92 ALA A N 1
ATOM 683 C CA . ALA A 1 92 ? 0.378 11.111 4.027 1.00 97.50 92 ALA A CA 1
ATOM 684 C C . ALA A 1 92 ? -0.463 12.331 4.482 1.00 97.50 92 ALA A C 1
ATOM 686 O O . ALA A 1 92 ? -0.210 12.938 5.522 1.00 97.50 92 ALA A O 1
ATOM 687 N N . SER A 1 93 ? -1.444 12.734 3.670 1.00 98.62 93 SER A N 1
ATOM 688 C CA . SER A 1 93 ? -2.417 13.776 4.017 1.00 98.62 93 SER A CA 1
ATOM 689 C C . SER A 1 93 ? -3.665 13.181 4.686 1.00 98.62 93 SER A C 1
ATOM 691 O O . SER A 1 93 ? -3.960 12.001 4.469 1.00 98.62 93 SER A O 1
ATOM 693 N N . PRO A 1 94 ? -4.456 13.983 5.427 1.00 98.44 94 PRO A N 1
ATOM 694 C CA . PRO A 1 94 ? -5.739 13.537 5.977 1.00 98.44 94 PRO A CA 1
ATOM 695 C C . PRO A 1 94 ? -6.665 12.906 4.924 1.00 98.44 94 PRO A C 1
ATOM 697 O O . PRO A 1 94 ? -7.205 11.828 5.136 1.00 98.44 94 PRO A O 1
ATOM 700 N N . GLN A 1 95 ? -6.766 13.507 3.735 1.00 98.75 95 GLN A N 1
ATOM 701 C CA . GLN A 1 95 ? -7.605 13.002 2.641 1.00 98.75 95 GLN A CA 1
ATOM 702 C C . GLN A 1 95 ? -7.194 11.592 2.197 1.00 98.75 95 GLN A C 1
ATOM 704 O O . GLN A 1 95 ? -8.047 10.748 1.931 1.00 98.75 95 GLN A O 1
ATOM 709 N N . LEU A 1 96 ? -5.886 11.321 2.132 1.00 98.56 96 LEU A N 1
ATOM 710 C CA . LEU A 1 96 ? -5.385 9.992 1.790 1.00 98.56 96 LEU A CA 1
ATOM 711 C C . LEU A 1 96 ? -5.619 8.994 2.924 1.00 98.56 96 LEU A C 1
ATOM 713 O O . LEU A 1 96 ? -5.952 7.848 2.635 1.00 98.56 96 LEU A O 1
ATOM 717 N N . ARG A 1 97 ? -5.495 9.409 4.190 1.00 98.69 97 ARG A N 1
ATOM 718 C CA . ARG A 1 97 ? -5.768 8.541 5.348 1.00 98.69 97 ARG A CA 1
ATOM 719 C C . ARG A 1 97 ? -7.235 8.136 5.456 1.00 98.69 97 ARG A C 1
ATOM 721 O O . ARG A 1 97 ? -7.501 6.980 5.767 1.00 98.69 97 ARG A O 1
ATOM 728 N N . ASN A 1 98 ? -8.153 9.034 5.107 1.00 98.62 98 ASN A N 1
ATOM 729 C CA . ASN A 1 98 ? -9.591 8.747 5.089 1.00 98.62 98 ASN A CA 1
ATOM 730 C C . ASN A 1 98 ? -9.970 7.704 4.021 1.00 98.62 98 ASN A C 1
ATOM 732 O O . ASN A 1 98 ? -10.987 7.028 4.133 1.00 98.62 98 ASN A O 1
ATOM 736 N N . MET A 1 99 ? -9.149 7.555 2.976 1.00 98.56 99 MET A N 1
ATOM 737 C CA . MET A 1 99 ? -9.356 6.563 1.919 1.00 98.56 99 MET A CA 1
ATOM 738 C C . MET A 1 99 ? -8.577 5.271 2.180 1.00 98.56 99 MET A C 1
ATOM 740 O O . MET A 1 99 ? -9.093 4.171 1.971 1.00 98.56 99 MET A O 1
ATOM 744 N N . ALA A 1 100 ? -7.320 5.383 2.607 1.00 98.56 100 ALA A N 1
ATOM 745 C CA . ALA A 1 100 ? -6.409 4.261 2.757 1.00 98.56 100 ALA A CA 1
ATOM 746 C C . ALA A 1 100 ? -6.891 3.288 3.841 1.00 98.56 100 ALA A C 1
ATOM 748 O O . ALA A 1 100 ? -7.027 3.645 5.005 1.00 98.56 100 ALA A O 1
ATOM 749 N N . SER A 1 101 ? -7.115 2.035 3.447 1.00 98.75 101 SER A N 1
ATOM 750 C CA . SER A 1 101 ? -7.374 0.934 4.376 1.00 98.75 101 SER A CA 1
ATOM 751 C C . SER A 1 101 ? -6.072 0.409 4.989 1.00 98.75 101 SER A C 1
ATOM 753 O O . SER A 1 101 ? -5.049 0.433 4.298 1.00 98.75 101 SER A O 1
ATOM 755 N N . MET A 1 102 ? -6.119 -0.220 6.160 1.00 98.69 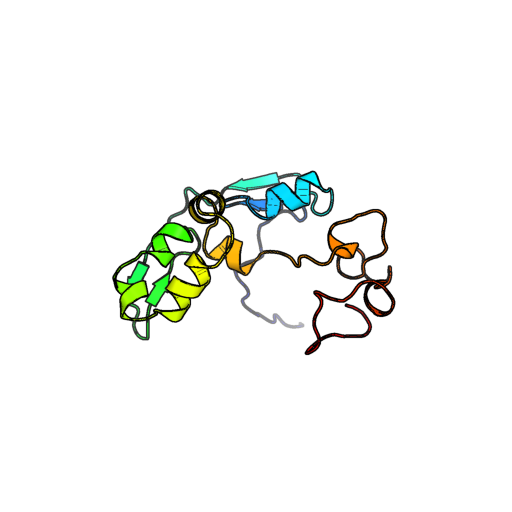102 MET A N 1
ATOM 756 C CA . MET A 1 102 ? -4.964 -0.881 6.781 1.00 98.69 102 MET A CA 1
ATOM 757 C C . MET A 1 102 ? -4.319 -1.953 5.892 1.00 98.69 102 MET A C 1
ATOM 759 O O . MET A 1 102 ? -3.104 -1.944 5.703 1.00 98.69 102 MET A O 1
ATOM 763 N N . GLY A 1 103 ? -5.108 -2.828 5.259 1.00 98.31 103 GLY A N 1
ATOM 764 C CA . GLY A 1 103 ? -4.583 -3.852 4.347 1.00 98.31 103 GLY A CA 1
ATOM 765 C C . GLY A 1 103 ? -3.893 -3.244 3.121 1.00 98.31 103 GLY A C 1
ATOM 766 O O . GLY A 1 103 ? -2.782 -3.625 2.761 1.00 98.31 103 GLY A O 1
ATOM 767 N N . GLY A 1 104 ? -4.514 -2.228 2.520 1.00 98.25 104 GLY A N 1
ATOM 768 C CA . GLY A 1 104 ? -3.920 -1.464 1.420 1.00 98.25 104 GLY A CA 1
ATOM 769 C C . GLY A 1 104 ? -2.651 -0.689 1.806 1.00 98.25 104 GLY A C 1
ATOM 770 O O . GLY A 1 104 ? -1.746 -0.577 0.984 1.00 98.25 104 GLY A O 1
ATOM 771 N N . ASN A 1 105 ? -2.554 -0.178 3.040 1.00 98.56 105 ASN A N 1
ATOM 772 C CA . ASN A 1 105 ? -1.359 0.508 3.539 1.00 98.56 105 ASN A CA 1
ATOM 773 C C . ASN A 1 105 ? -0.150 -0.439 3.612 1.00 98.56 105 ASN A C 1
ATOM 775 O O . ASN A 1 105 ? 0.933 -0.064 3.161 1.00 98.56 105 ASN A O 1
ATOM 779 N N . LEU A 1 106 ? -0.352 -1.665 4.107 1.00 98.06 106 LEU A N 1
ATOM 780 C CA . LEU A 1 106 ? 0.698 -2.688 4.189 1.00 98.06 106 LEU A CA 1
ATOM 781 C C . LEU A 1 106 ? 1.204 -3.124 2.807 1.00 98.06 106 LEU A C 1
ATOM 783 O O . LEU A 1 106 ? 2.385 -3.418 2.645 1.00 98.06 106 LEU A O 1
ATOM 787 N N . LEU A 1 107 ? 0.319 -3.148 1.809 1.00 97.81 107 LEU A N 1
ATOM 788 C CA . LEU A 1 107 ? 0.627 -3.584 0.443 1.00 97.81 107 LEU A CA 1
ATOM 789 C C . LEU A 1 107 ? 1.068 -2.442 -0.487 1.00 97.81 107 LEU A C 1
ATOM 791 O O . LEU A 1 107 ? 1.209 -2.647 -1.695 1.00 97.81 107 LEU A O 1
ATOM 795 N N . GLN A 1 108 ? 1.287 -1.233 0.039 1.00 97.81 108 GLN A N 1
ATOM 796 C CA . GLN A 1 108 ? 1.751 -0.121 -0.786 1.00 97.81 108 GLN A CA 1
ATOM 797 C C . GLN A 1 108 ? 3.132 -0.410 -1.397 1.00 97.81 108 GLN A C 1
ATOM 799 O O . GLN A 1 108 ? 3.984 -1.082 -0.814 1.00 97.81 108 GLN A O 1
ATOM 804 N N . ARG A 1 109 ? 3.378 0.133 -2.591 1.00 98.06 109 ARG A N 1
ATOM 805 C CA . ARG A 1 109 ? 4.633 -0.080 -3.325 1.00 98.06 109 ARG A CA 1
ATOM 806 C C . ARG A 1 109 ? 5.692 0.974 -2.973 1.00 98.06 109 ARG A C 1
ATOM 808 O O . ARG A 1 109 ? 5.391 2.058 -2.477 1.00 98.06 109 ARG A O 1
ATOM 815 N N . THR A 1 110 ? 6.949 0.651 -3.288 1.00 97.81 110 THR A N 1
ATOM 816 C CA . THR A 1 110 ? 8.105 1.557 -3.151 1.00 97.81 110 THR A CA 1
ATOM 817 C C . THR A 1 110 ? 7.924 2.876 -3.914 1.00 97.81 110 THR A C 1
ATOM 819 O O . THR A 1 110 ? 7.238 2.935 -4.935 1.00 97.81 110 THR A O 1
ATOM 822 N N . ARG A 1 111 ? 8.594 3.935 -3.440 1.00 97.44 111 ARG A N 1
ATOM 823 C CA . ARG A 1 111 ? 8.604 5.273 -4.054 1.00 97.44 111 ARG A CA 1
ATOM 824 C C . ARG A 1 111 ? 9.843 5.551 -4.916 1.00 97.44 111 ARG A C 1
ATOM 826 O O . ARG A 1 111 ? 10.020 6.682 -5.347 1.00 97.44 111 ARG A O 1
ATOM 833 N N . CYS A 1 112 ? 10.678 4.541 -5.183 1.00 98.19 112 CYS A N 1
ATOM 834 C CA . CYS A 1 112 ? 11.848 4.658 -6.062 1.00 98.19 112 CYS A CA 1
ATOM 835 C C . CYS A 1 112 ? 11.475 5.299 -7.413 1.00 98.19 112 CYS A C 1
ATOM 837 O O . CYS A 1 112 ? 10.611 4.774 -8.115 1.00 98.19 112 CYS A O 1
ATOM 839 N N . GLY A 1 113 ? 12.143 6.396 -7.794 1.00 97.12 113 GLY A N 1
ATOM 840 C CA . GLY A 1 113 ? 11.851 7.138 -9.030 1.00 97.12 113 GLY A CA 1
ATOM 841 C C . GLY A 1 113 ? 11.921 6.262 -10.284 1.00 97.12 113 GLY A C 1
ATOM 842 O O . GLY A 1 113 ? 10.988 6.252 -11.079 1.00 97.12 113 GLY A O 1
ATOM 843 N N . TYR A 1 114 ? 12.941 5.406 -10.386 1.00 97.81 114 TYR A N 1
ATOM 844 C CA . TYR A 1 114 ? 13.082 4.452 -11.492 1.00 97.81 114 TYR A CA 1
ATOM 845 C C . TYR A 1 114 ? 11.966 3.403 -11.543 1.00 97.81 114 TYR A C 1
ATOM 847 O O . TYR A 1 114 ? 11.608 2.950 -12.623 1.00 97.81 114 TYR A O 1
ATOM 855 N N . PHE A 1 115 ? 11.390 3.022 -10.396 1.00 98.12 115 PHE A N 1
ATOM 856 C CA . PHE A 1 115 ? 10.199 2.165 -10.346 1.00 98.12 115 PHE A CA 1
ATOM 857 C C . PHE A 1 115 ? 8.921 2.928 -10.732 1.00 98.12 115 PHE A C 1
ATOM 859 O O . PHE A 1 115 ? 7.990 2.326 -11.271 1.00 98.12 115 PHE A O 1
ATOM 866 N N . ARG A 1 116 ? 8.866 4.239 -10.475 1.00 97.38 116 ARG A N 1
ATOM 867 C CA . ARG A 1 116 ? 7.703 5.086 -10.775 1.00 97.38 116 ARG A CA 1
ATOM 868 C C . ARG A 1 116 ? 7.654 5.575 -12.225 1.00 97.38 116 ARG A C 1
ATOM 870 O O . ARG A 1 116 ? 6.587 5.972 -12.673 1.00 97.38 116 ARG A O 1
ATOM 877 N N . ASP A 1 117 ? 8.773 5.522 -12.936 1.00 96.38 117 ASP A N 1
ATOM 878 C CA . ASP A 1 117 ? 8.880 5.936 -14.333 1.00 96.38 117 ASP A CA 1
ATOM 879 C C . ASP A 1 117 ? 9.177 4.730 -15.238 1.00 96.38 117 ASP A C 1
ATOM 881 O O . ASP A 1 117 ? 10.175 4.017 -15.069 1.00 96.38 117 ASP A O 1
ATOM 885 N N . THR A 1 118 ? 8.273 4.471 -16.182 1.00 96.44 118 THR A N 1
ATOM 886 C CA . THR A 1 118 ? 8.337 3.340 -17.113 1.00 96.44 118 THR A CA 1
ATOM 887 C C . THR A 1 118 ? 9.379 3.523 -18.216 1.00 96.44 118 THR A C 1
ATOM 889 O O . THR A 1 118 ? 9.716 2.537 -18.868 1.00 96.44 118 THR A O 1
ATOM 892 N N . ALA A 1 119 ? 9.951 4.721 -18.382 1.00 96.56 119 ALA A N 1
ATOM 893 C CA . ALA A 1 119 ? 11.037 4.976 -19.329 1.00 96.56 119 ALA A CA 1
ATOM 894 C C . ALA A 1 119 ? 12.374 4.329 -18.915 1.00 96.56 119 ALA A C 1
ATOM 896 O O . ALA A 1 119 ? 13.255 4.142 -19.752 1.00 96.56 119 ALA A O 1
ATOM 897 N N . PHE A 1 120 ? 12.541 3.973 -17.637 1.00 97.19 120 PHE A N 1
ATOM 898 C CA . PHE A 1 120 ? 13.779 3.382 -17.119 1.00 97.19 120 PHE A CA 1
ATOM 899 C C . PHE A 1 120 ? 13.703 1.851 -16.985 1.00 97.19 120 PHE A C 1
ATOM 901 O O . PHE A 1 120 ? 12.627 1.295 -16.770 1.00 97.19 120 PHE A O 1
ATOM 908 N N . PRO A 1 121 ? 14.833 1.125 -17.037 1.00 97.56 121 PRO A N 1
ATOM 909 C CA . PRO A 1 121 ? 14.873 -0.274 -16.615 1.00 97.56 121 PRO A CA 1
ATOM 910 C C . PRO A 1 121 ? 14.609 -0.416 -15.106 1.00 97.56 121 PRO A C 1
ATOM 912 O O . PRO A 1 121 ? 15.030 0.424 -14.309 1.00 97.56 121 PRO A O 1
ATOM 915 N N . CYS A 1 122 ? 13.917 -1.483 -14.693 1.00 98.25 122 CYS A N 1
ATOM 916 C CA . CYS A 1 122 ? 13.657 -1.763 -13.280 1.00 98.25 122 CYS A CA 1
ATOM 917 C C . CYS A 1 122 ? 13.345 -3.248 -13.047 1.00 98.25 122 CYS A C 1
ATOM 919 O O . CYS A 1 122 ? 12.240 -3.709 -13.340 1.00 98.25 122 CYS A O 1
ATOM 921 N N . ASN A 1 123 ? 14.266 -3.970 -12.406 1.00 98.25 123 ASN A N 1
ATOM 922 C CA . ASN A 1 123 ? 14.104 -5.378 -12.019 1.00 98.25 123 ASN A CA 1
ATOM 923 C C . ASN A 1 123 ? 12.829 -5.656 -11.210 1.00 98.25 123 ASN A C 1
ATOM 925 O O . ASN A 1 123 ? 12.264 -6.740 -11.306 1.00 98.25 123 ASN A O 1
ATOM 929 N N . LYS A 1 124 ? 12.350 -4.679 -10.425 1.00 97.56 124 LYS A N 1
ATOM 930 C CA . LYS A 1 124 ? 11.113 -4.814 -9.640 1.00 97.56 124 LYS A CA 1
ATOM 931 C C . LYS A 1 124 ? 9.839 -4.776 -10.504 1.00 97.56 124 LYS A C 1
ATOM 933 O O . LYS A 1 124 ? 8.790 -5.204 -10.028 1.00 97.56 124 LYS A O 1
ATOM 938 N N . ARG A 1 125 ? 9.904 -4.244 -11.732 1.00 96.56 125 ARG A N 1
ATOM 939 C CA . ARG A 1 125 ? 8.818 -4.327 -12.729 1.00 96.56 125 ARG A CA 1
ATOM 940 C C . ARG A 1 125 ? 9.034 -5.488 -13.693 1.00 96.56 125 ARG A C 1
ATOM 942 O O . ARG A 1 125 ? 8.138 -6.297 -13.873 1.00 96.56 125 ARG A O 1
ATOM 949 N N . VAL A 1 126 ? 10.219 -5.551 -14.299 1.00 97.06 126 VAL A N 1
ATOM 950 C CA . VAL A 1 126 ? 10.595 -6.555 -15.299 1.00 97.06 126 VAL A CA 1
ATOM 951 C C . VAL A 1 126 ? 11.897 -7.209 -14.840 1.00 97.06 126 VAL A C 1
ATOM 953 O O . VAL A 1 126 ? 12.958 -6.582 -14.965 1.00 97.06 126 VAL A O 1
ATOM 956 N N . PRO A 1 127 ? 11.845 -8.430 -14.278 1.00 97.56 127 PRO A N 1
ATOM 957 C CA . PRO A 1 127 ? 13.035 -9.144 -13.828 1.00 97.56 127 PRO A CA 1
ATOM 958 C C . PRO A 1 127 ? 14.107 -9.230 -14.923 1.00 97.56 127 PRO A C 1
ATOM 960 O O . PRO A 1 127 ? 13.806 -9.548 -16.070 1.00 97.56 127 PRO A O 1
ATOM 963 N N . GLY A 1 128 ? 15.357 -8.920 -14.575 1.00 97.50 128 GLY A N 1
ATOM 964 C CA . GLY A 1 128 ? 16.498 -8.935 -15.498 1.00 97.50 128 GLY A CA 1
ATOM 965 C C . GLY A 1 128 ? 16.704 -7.648 -16.308 1.00 97.50 128 GLY A C 1
ATOM 966 O O . GLY A 1 128 ? 17.739 -7.517 -16.953 1.00 97.50 128 GLY A O 1
ATOM 967 N N . SER A 1 129 ? 15.785 -6.674 -16.255 1.00 97.75 129 SER A N 1
ATOM 968 C CA . SER A 1 129 ? 15.946 -5.399 -16.980 1.00 97.75 129 SER A CA 1
ATOM 969 C C . SER A 1 129 ? 17.024 -4.478 -16.393 1.00 97.75 129 SER A C 1
ATOM 971 O O . SER A 1 129 ? 17.488 -3.575 -17.082 1.00 97.75 129 SER A O 1
ATOM 973 N N . GLY A 1 130 ? 17.448 -4.708 -15.147 1.00 97.81 130 GLY A N 1
ATOM 974 C CA . GLY A 1 130 ? 18.476 -3.930 -14.452 1.00 97.81 130 GLY A CA 1
ATOM 975 C C . GLY A 1 130 ? 17.926 -3.009 -13.358 1.00 97.81 130 GLY A C 1
ATOM 976 O O . GLY A 1 130 ? 16.718 -2.826 -13.202 1.00 97.81 130 GLY A O 1
ATOM 977 N N . CYS A 1 131 ? 18.829 -2.436 -12.560 1.00 98.38 131 CYS A N 1
ATOM 978 C CA . CYS A 1 131 ? 18.499 -1.498 -11.484 1.00 98.38 131 CYS A CA 1
ATOM 979 C C . CYS A 1 131 ? 19.419 -0.265 -11.564 1.00 98.38 131 CYS A C 1
ATOM 981 O O . CYS A 1 131 ? 20.504 -0.278 -10.976 1.00 98.38 131 CYS A O 1
ATOM 983 N N . PRO A 1 132 ? 19.013 0.796 -12.290 1.00 97.69 132 PRO A N 1
ATOM 984 C CA . PRO A 1 132 ? 19.824 2.006 -12.463 1.00 97.69 132 PRO A CA 1
ATOM 985 C C . PRO A 1 132 ? 20.031 2.775 -11.151 1.00 97.69 132 PRO A C 1
ATOM 987 O O . PRO A 1 132 ? 21.008 3.501 -11.016 1.00 97.69 132 PRO A O 1
ATOM 990 N N . ALA A 1 133 ? 19.177 2.549 -10.150 1.00 97.62 133 ALA A N 1
ATOM 991 C CA . ALA A 1 133 ? 19.334 3.082 -8.800 1.00 97.62 133 ALA A CA 1
ATOM 992 C C . ALA A 1 133 ? 20.678 2.724 -8.137 1.00 97.62 133 ALA A C 1
ATOM 994 O O . ALA A 1 133 ? 21.142 3.466 -7.283 1.00 97.62 133 ALA A O 1
ATOM 995 N N . GLN A 1 134 ? 21.346 1.635 -8.525 1.00 96.12 134 GLN A N 1
ATOM 996 C CA . GLN A 1 134 ? 22.633 1.277 -7.912 1.00 96.12 134 GLN A CA 1
ATOM 997 C C . GLN A 1 134 ? 23.728 2.323 -8.153 1.00 96.12 134 GLN A C 1
ATOM 999 O O . GLN A 1 134 ? 24.526 2.581 -7.258 1.00 96.12 134 GLN A O 1
ATOM 1004 N N . ALA A 1 135 ? 23.750 2.931 -9.341 1.00 95.62 135 ALA A N 1
ATOM 1005 C CA . ALA A 1 135 ? 24.752 3.925 -9.733 1.00 95.62 135 ALA A CA 1
ATOM 1006 C C . ALA A 1 135 ? 24.156 5.323 -9.997 1.00 95.62 135 ALA A C 1
ATOM 1008 O O . ALA A 1 135 ? 24.897 6.257 -10.292 1.00 95.62 135 ALA A O 1
ATOM 1009 N N . GLY A 1 136 ? 22.829 5.454 -9.940 1.00 96.44 136 GLY A N 1
ATOM 1010 C CA . GLY A 1 136 ? 22.092 6.691 -10.186 1.00 96.44 136 GLY A CA 1
ATOM 1011 C C . GLY A 1 136 ? 21.634 7.394 -8.906 1.00 96.44 136 GLY A C 1
ATOM 1012 O O . GLY A 1 136 ? 22.274 7.298 -7.861 1.00 96.44 136 GLY A O 1
ATOM 1013 N N . ASP A 1 137 ? 20.501 8.098 -8.985 1.00 96.88 137 ASP A N 1
ATOM 1014 C CA . ASP A 1 137 ? 19.907 8.767 -7.825 1.00 96.88 137 ASP A CA 1
ATOM 1015 C C . ASP A 1 137 ? 19.299 7.740 -6.861 1.00 96.88 137 ASP A C 1
ATOM 1017 O O . ASP A 1 137 ? 18.249 7.139 -7.109 1.00 96.88 137 ASP A O 1
ATOM 1021 N N . ASN A 1 138 ? 19.989 7.539 -5.744 1.00 96.81 138 ASN A N 1
ATOM 1022 C CA . ASN A 1 138 ? 19.619 6.602 -4.693 1.00 96.81 138 ASN A CA 1
ATOM 1023 C C . ASN A 1 138 ? 19.481 7.249 -3.317 1.00 96.81 138 ASN A C 1
ATOM 1025 O O . ASN A 1 138 ? 19.380 6.536 -2.319 1.00 96.81 138 ASN A O 1
ATOM 1029 N N . ARG A 1 139 ? 19.391 8.585 -3.249 1.00 97.19 139 ARG A N 1
ATOM 1030 C CA . ARG A 1 139 ? 19.322 9.328 -1.979 1.00 97.19 139 ARG A CA 1
ATOM 1031 C C . ARG A 1 139 ? 18.208 8.836 -1.049 1.00 97.19 139 ARG A C 1
ATOM 1033 O O . ARG A 1 139 ? 18.342 8.916 0.167 1.00 97.19 139 ARG A O 1
ATOM 1040 N N . THR A 1 140 ? 17.090 8.380 -1.611 1.00 96.75 140 THR A N 1
ATOM 1041 C CA . THR A 1 140 ? 15.895 7.942 -0.867 1.00 96.75 140 THR A CA 1
ATOM 1042 C C . THR A 1 140 ? 15.760 6.420 -0.758 1.00 96.75 140 THR A C 1
ATOM 1044 O O . THR A 1 140 ? 14.710 5.927 -0.344 1.00 96.75 140 THR A O 1
ATOM 1047 N N . LEU A 1 141 ? 16.785 5.665 -1.161 1.00 97.69 141 LEU A N 1
ATOM 1048 C CA . LEU A 1 141 ? 16.737 4.207 -1.240 1.00 97.69 141 LEU A CA 1
ATOM 1049 C C . LEU A 1 141 ? 17.388 3.540 -0.024 1.00 97.69 141 LEU A C 1
ATOM 1051 O O . LEU A 1 141 ? 17.934 4.190 0.865 1.00 97.69 141 LEU A O 1
ATOM 1055 N N . ALA A 1 142 ? 17.251 2.217 0.046 1.00 97.44 142 ALA A N 1
ATOM 1056 C CA . ALA A 1 142 ? 17.668 1.443 1.203 1.00 97.44 142 ALA A CA 1
ATOM 1057 C C . ALA A 1 142 ? 19.198 1.407 1.351 1.00 97.44 142 ALA A C 1
ATOM 1059 O O . ALA A 1 142 ? 19.914 1.108 0.401 1.00 97.44 142 ALA A O 1
ATOM 1060 N N . ILE A 1 143 ? 19.678 1.633 2.577 1.00 97.06 143 ILE A N 1
ATOM 1061 C CA . ILE A 1 143 ? 21.082 1.422 2.976 1.00 97.06 143 ILE A CA 1
ATOM 1062 C C . ILE A 1 143 ? 21.316 0.050 3.634 1.00 97.06 143 ILE A C 1
ATOM 1064 O O . ILE A 1 143 ? 22.453 -0.346 3.864 1.00 97.06 143 ILE A O 1
ATOM 1068 N N . LEU A 1 144 ? 20.240 -0.677 3.951 1.00 97.88 144 LEU A N 1
ATOM 1069 C CA . LEU A 1 144 ? 20.255 -1.998 4.582 1.00 97.88 144 LEU A CA 1
ATOM 1070 C C . LEU A 1 144 ? 19.300 -2.933 3.836 1.00 97.88 144 LEU A C 1
ATOM 1072 O O . LEU A 1 144 ? 18.256 -2.496 3.357 1.00 97.88 144 LEU A O 1
ATOM 1076 N N . GLY A 1 145 ? 19.643 -4.221 3.761 1.00 96.50 145 GLY A N 1
ATOM 1077 C CA . GLY A 1 145 ? 18.779 -5.250 3.164 1.00 96.50 145 GLY A CA 1
ATOM 1078 C C . GLY A 1 145 ? 18.577 -5.139 1.645 1.00 96.50 145 GLY A C 1
ATOM 1079 O O . GLY A 1 145 ? 17.684 -5.791 1.110 1.00 96.50 145 GLY A O 1
ATOM 1080 N N . GLY A 1 146 ? 19.377 -4.318 0.958 1.00 95.44 146 GLY A N 1
ATOM 1081 C CA . GLY A 1 146 ? 19.395 -4.228 -0.502 1.00 95.44 146 GLY A CA 1
ATOM 1082 C C . GLY A 1 146 ? 20.166 -5.375 -1.161 1.00 95.44 146 GLY A C 1
ATOM 1083 O O . GLY A 1 146 ? 20.867 -6.145 -0.502 1.00 95.44 146 GLY A O 1
ATOM 1084 N N . SER A 1 147 ? 20.052 -5.474 -2.482 1.00 96.50 147 SER A N 1
ATOM 1085 C CA . SER A 1 147 ? 20.759 -6.463 -3.299 1.00 96.50 147 SER A CA 1
ATOM 1086 C C . SER A 1 147 ? 21.280 -5.839 -4.593 1.00 96.50 147 SER A C 1
ATOM 1088 O O . SER A 1 147 ? 20.863 -4.754 -4.989 1.00 96.50 147 SER A O 1
ATOM 1090 N N . THR A 1 148 ? 22.113 -6.572 -5.333 1.00 94.94 148 THR A N 1
ATOM 1091 C CA . THR A 1 148 ? 22.518 -6.167 -6.692 1.00 94.94 148 THR A CA 1
ATOM 1092 C C . THR A 1 148 ? 21.357 -6.165 -7.695 1.00 94.94 148 THR A C 1
ATOM 1094 O O . THR A 1 148 ? 21.497 -5.680 -8.817 1.00 94.94 148 THR A O 1
ATOM 1097 N N . SER A 1 149 ? 20.199 -6.718 -7.322 1.00 96.31 149 SER A N 1
ATOM 1098 C CA . SER A 1 149 ? 19.011 -6.760 -8.174 1.00 96.31 149 SER A CA 1
ATOM 1099 C C . SER A 1 149 ? 18.048 -5.603 -7.910 1.00 96.31 149 SER A C 1
ATOM 1101 O O . SER A 1 149 ? 17.374 -5.170 -8.842 1.00 96.31 149 SER A O 1
ATOM 1103 N N . CYS A 1 150 ? 17.947 -5.112 -6.676 1.00 97.00 150 CYS A N 1
ATOM 1104 C CA . CYS A 1 150 ? 17.030 -4.051 -6.257 1.00 97.00 150 CYS A CA 1
ATOM 1105 C C . CYS A 1 150 ? 17.378 -3.566 -4.849 1.00 97.00 150 CYS A C 1
ATOM 1107 O O . CYS A 1 150 ? 17.785 -4.423 -4.026 1.00 97.00 150 CYS A O 1
#

=== Feature glossary ===
The record i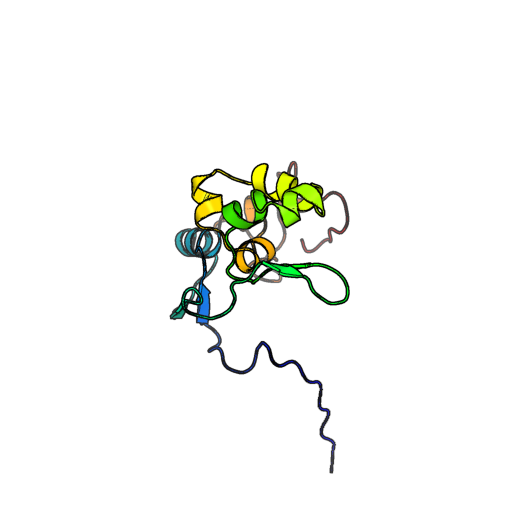nterleaves many kinds of information about one protein. Here is each kind framed as the question it answers.

Q: Are the domains correctly placed relative to each other?
A: Predicted aligned error is AlphaFold's pairwise confidence. Unlike pLDDT (per-residue), PAE is per-residue-pair and captures whether two parts of the structure are correctly placed relative to each other. Units are ångströms of expected positional error.

Q: Which residues are in helices, strands, or loops?
A: Eight-state secondary structure (DSSP): H is the canonical α-helix, G the tighter 3₁₀-helix, I the wider π-helix; E/B are β-structure, T and S are turns and bends, and '-' is everything else. DSSP derives these from the pattern of main-chain N–H···O=C hydrogen bonds, not from the sequence.

Q: What if only a Cα trace is available?
A: P-SEA three-state annotation labels each residue as helix, strand, or coil based purely on the geometry of the Cα trace. It serves as a fallback when the full backbone (and thus DSSP) is unavailable.

Q: What are the backbone torsion angles?
A: φ (phi) and ψ (psi) are the two rotatable backbone dihedrals per residue: φ is the C(i-1)–N–Cα–C torsion, ψ is the N–Cα–C–N(i+1) torsion, both in degrees on (−180°, 180°]. α-helical residues cluster near (−60°, −45°); β-strand residues near (−120°, +130°). A Ramachandran plot is simply a scatter of (φ, ψ) for every residue.

Q: What known structures does this most resemble?
A: Structural nearest neighbors (via Foldseek easy-search vs the PDB). Reported per hit: target PDB id, E-value, and alignment TM-score. A TM-score above ~0.5 is the conventional threshold for 'same fold'.

Q: What family and function is it annotated with?
A: Database cross-references. InterPro integrates a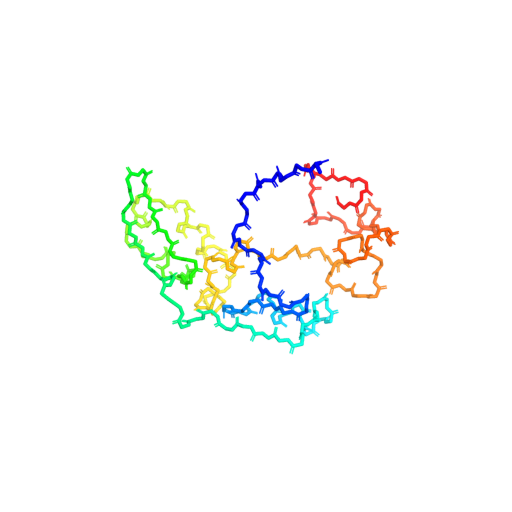 dozen domain/family signature databases into unified entries with residue-range hits. GO terms attach function/process/location labels with evidence codes. CATH codes position the fold in a four-level structural taxonomy. Organism is the NCBI-taxonomy species name.

Q: Which residues are buried vs exposed?
A: Solvent accessibility: the surface area of each residue that a 1.4 Å water probe can touch, in Å². When only backbone atoms are present the absolute values are lower than full-atom SASA (side chains contribute most of the area) and are flagged as backbone-only.

Q: What do the diagnostic plots show?
A: Three diagnostic plots accompany the record. The Cα contact map visualizes the tertiary structure as a 2D adjacency matrix (8 Å cutoff, sequence-local contacts suppressed). The Ramachandran plot shows the distribution of backbone (φ, ψ) torsions, with points in the α and β basins reflecting secondary structure content. The PAE plot shows AlphaFold's inter-residue confidence as a color matrix.

Q: What is the amino-acid chain?
A: The amino-acid sequence is the protein's primary structure: the linear order of residues from the N-terminus to the C-terminus, written in one-letter code. Everything else here — the 3D coordinates, the secondary structure, the domain annotations — is ultimately a consequence of this string.

Q: What do the rendered images show?
A: The six renders are orthographic views along the three Cartesian axes in both directions. Representation (cartoon, sticks, or surface) and color scheme (sequence-rainbow or by-chain) vary across proteins so the training set covers all the common visualization conventions.

Q: Where is each backbone atom in 3D?
A: The mmCIF table is the protein's shape written out atom by atom. For each backbone N, Cα, C, and carbonyl O, it records an (x, y, z) coordinate triple in Å plus the residue type, chain letter, and residue number.

Q: How mobile is each atom in the crystal?
A: For experimental (PDB) structures, the B-factor (temperature factor) quantifies the positional spread of each atom in the crystal — a combination of thermal vibration and static disorder — in units of Å². High B-factors mark flexible loops or poorly resolved regions; low B-factors mark the rigid, well-ordered core.

Q: How big and how compact is the whole molecule?
A: Three whole-structure scalars: the radius of gyration (RMS distance of Cα from centroid, in Å), the count of Cα–Cα contacts (pairs closer than 8 Å and separated by more than four residues in sequence — i.e. tertiary, not local, contacts), and the bounding-box dimensions. Together they distinguish compact globular folds from extended fibres or disordered chains.

Q: What does the local fold look like, residue by residue?
A: A 3Di character summarizes, for each residue, the relative orientation of the Cα frame of its nearest spatial neighbor. Because it encodes fold topology rather than chemistry, 3Di alignments detect remote structural similarity that sequence alignment mi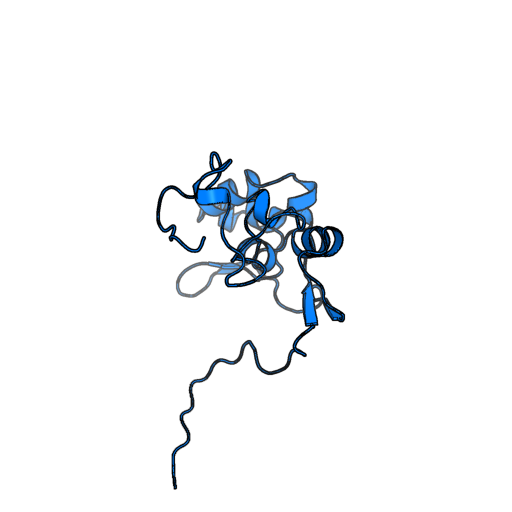sses.

Q: How confident is the AlphaFold model at each residue?
A: For AlphaFold models, the B-factor field carries pLDDT — the model's own estimate of local accuracy on a 0–100 scale. Regions with pLDDT<50 should be treated as essentially unmodeled; they often correspond to intrinsically disordered segments.